Protein AF-A0AAU2ZM14-F1 (afdb_monomer_lite)

Secondary structure (DSSP, 8-state):
----B-S-SEEEE-TTS-EEEE--BSS--SEEEEESPPTTEEE-TTT-EEEE---S-EEEEEEEEEE-SS-EEEEEEEEEE-

Structure (mmCIF, N/CA/C/O backbone):
data_AF-A0AAU2ZM14-F1
#
_entry.id   AF-A0AAU2ZM14-F1
#
loop_
_atom_site.group_PDB
_atom_site.id
_atom_site.type_symbol
_atom_site.label_atom_id
_atom_site.label_alt_id
_atom_site.label_comp_id
_atom_site.label_asym_id
_atom_site.label_entity_id
_atom_site.label_seq_id
_atom_site.pdbx_PDB_ins_code
_atom_site.Cartn_x
_atom_site.Cartn_y
_atom_site.Cartn_z
_atom_site.occupancy
_atom_site.B_iso_or_equiv
_atom_site.auth_seq_id
_atom_site.auth_comp_id
_atom_site.auth_asym_id
_atom_site.auth_atom_id
_atom_site.pdbx_PDB_model_num
ATOM 1 N N . MET A 1 1 ? 9.928 2.066 -19.014 1.00 94.38 1 MET A N 1
ATOM 2 C CA . MET A 1 1 ? 9.698 3.193 -18.081 1.00 94.38 1 MET A CA 1
ATOM 3 C C . MET A 1 1 ? 9.428 2.625 -16.697 1.00 94.38 1 MET A C 1
ATOM 5 O O . MET A 1 1 ? 8.973 1.484 -16.623 1.00 94.38 1 MET A O 1
ATOM 9 N N . LEU A 1 2 ? 9.719 3.376 -15.632 1.00 97.75 2 LEU A N 1
ATOM 10 C CA . LEU A 1 2 ? 9.349 2.974 -14.269 1.00 97.75 2 LEU A CA 1
ATOM 11 C C . LEU A 1 2 ? 7.818 2.898 -14.131 1.00 97.75 2 LEU A C 1
ATOM 13 O O . LEU A 1 2 ? 7.126 3.654 -14.819 1.00 97.75 2 LEU A O 1
ATOM 17 N N . PRO A 1 3 ? 7.269 2.021 -13.276 1.00 98.62 3 PRO A N 1
ATOM 18 C CA . PRO A 1 3 ? 5.849 2.050 -12.941 1.00 98.62 3 PRO A CA 1
ATOM 19 C C . PRO A 1 3 ? 5.433 3.412 -12.382 1.00 98.62 3 PRO A C 1
ATOM 21 O O . PRO A 1 3 ? 6.178 4.021 -11.619 1.00 98.62 3 PRO A O 1
ATOM 24 N N . ALA A 1 4 ? 4.245 3.888 -12.751 1.00 98.56 4 ALA A N 1
ATOM 25 C CA . ALA A 1 4 ? 3.651 5.084 -12.152 1.00 98.56 4 ALA A CA 1
ATOM 26 C C . ALA A 1 4 ? 2.317 4.710 -11.507 1.00 98.56 4 ALA A C 1
ATOM 28 O O . ALA A 1 4 ? 1.421 4.238 -12.212 1.00 98.56 4 ALA A O 1
ATOM 29 N N . ILE A 1 5 ? 2.223 4.893 -10.186 1.00 98.69 5 ILE A N 1
ATOM 30 C CA . ILE A 1 5 ? 1.047 4.553 -9.375 1.00 98.69 5 ILE A CA 1
ATOM 31 C C . ILE A 1 5 ? -0.044 5.613 -9.574 1.00 98.69 5 ILE A C 1
ATOM 33 O O . ILE A 1 5 ? 0.158 6.788 -9.258 1.00 98.69 5 ILE A O 1
ATOM 37 N N . SER A 1 6 ? -1.205 5.187 -10.067 1.00 98.38 6 SER A N 1
ATOM 38 C CA . SER A 1 6 ? -2.350 6.032 -10.426 1.00 98.38 6 SER A CA 1
ATOM 39 C C . SER A 1 6 ? -3.559 5.893 -9.499 1.00 98.38 6 SER A C 1
ATOM 41 O O . SER A 1 6 ? -4.474 6.705 -9.607 1.00 98.38 6 SER A O 1
ATOM 43 N N . SER A 1 7 ? -3.573 4.918 -8.585 1.00 98.12 7 SER A N 1
ATOM 44 C CA . SER A 1 7 ? -4.640 4.777 -7.583 1.00 98.12 7 SER A CA 1
ATOM 45 C C . SER A 1 7 ? -4.735 6.006 -6.662 1.00 98.12 7 SER A C 1
ATOM 47 O O . SER A 1 7 ? -3.828 6.840 -6.621 1.00 98.12 7 SER A O 1
ATOM 49 N N . ALA A 1 8 ? -5.843 6.162 -5.933 1.00 98.06 8 ALA A N 1
ATOM 50 C CA . ALA A 1 8 ? -6.062 7.326 -5.066 1.00 98.06 8 ALA A CA 1
ATOM 51 C C . ALA A 1 8 ? -4.950 7.483 -4.007 1.00 98.06 8 ALA A C 1
ATOM 53 O O . ALA A 1 8 ? -4.470 6.490 -3.469 1.00 98.06 8 ALA A O 1
ATOM 54 N N . ASP A 1 9 ? -4.557 8.715 -3.685 1.00 97.88 9 ASP A N 1
ATOM 55 C CA . ASP A 1 9 ? -3.576 9.037 -2.630 1.00 97.88 9 ASP A CA 1
ATOM 56 C C . ASP A 1 9 ? -4.202 9.209 -1.244 1.00 97.88 9 ASP A C 1
ATOM 58 O O . ASP A 1 9 ? -3.492 9.449 -0.267 1.00 97.88 9 ASP A O 1
ATOM 62 N N . SER A 1 10 ? -5.520 9.059 -1.136 1.00 98.19 10 SER A N 1
ATOM 63 C CA . SER A 1 10 ? -6.223 9.004 0.136 1.00 98.19 10 SER A CA 1
ATOM 64 C C . SER A 1 10 ? -7.381 8.018 0.087 1.00 98.19 10 SER A C 1
ATOM 66 O O . SER A 1 10 ? -8.014 7.823 -0.952 1.00 98.19 10 SER A O 1
ATOM 68 N N . VAL A 1 11 ? -7.640 7.369 1.219 1.00 98.62 11 VAL A N 1
ATOM 69 C CA . VAL A 1 11 ? -8.766 6.450 1.393 1.00 98.62 11 VAL A CA 1
ATOM 70 C C . VAL A 1 11 ? -9.152 6.380 2.867 1.00 98.62 11 VAL A C 1
ATOM 72 O O . VAL A 1 11 ? -8.310 6.565 3.748 1.00 98.62 11 VAL A O 1
ATOM 75 N N . THR A 1 12 ? -10.427 6.118 3.140 1.00 98.44 12 THR A N 1
ATOM 76 C CA . THR A 1 12 ? -10.934 5.909 4.496 1.00 98.44 12 THR A CA 1
ATOM 77 C C . THR A 1 12 ? -11.304 4.444 4.729 1.00 98.44 12 THR A C 1
ATOM 79 O O . THR A 1 12 ? -11.691 3.725 3.807 1.00 98.44 12 THR A O 1
ATOM 82 N N . GLY A 1 13 ? -11.185 3.997 5.974 1.00 98.00 13 GLY A N 1
ATOM 83 C CA . GLY A 1 13 ? -11.661 2.708 6.466 1.00 98.00 13 GLY A CA 1
ATOM 84 C C . GLY A 1 13 ? -12.228 2.855 7.877 1.00 98.00 13 GLY A C 1
ATOM 85 O O . GLY A 1 13 ? -12.130 3.925 8.470 1.00 98.00 13 GLY A O 1
ATOM 86 N N . ASN A 1 14 ? -12.808 1.785 8.418 1.00 98.25 14 ASN A N 1
ATOM 87 C CA . ASN A 1 14 ? -13.275 1.751 9.807 1.00 98.25 14 ASN A CA 1
ATOM 88 C C . ASN A 1 14 ? -12.588 0.606 10.547 1.00 98.25 14 ASN A C 1
ATOM 90 O O . ASN A 1 14 ? -12.444 -0.485 9.982 1.00 98.25 14 ASN A O 1
ATOM 94 N N . ALA A 1 15 ? -12.212 0.830 11.804 1.00 98.25 15 ALA A N 1
ATOM 95 C CA . ALA A 1 15 ? -11.620 -0.212 12.632 1.00 98.25 15 ALA A CA 1
ATOM 96 C C . ALA A 1 15 ? -12.557 -1.436 12.736 1.00 98.25 15 ALA A C 1
ATOM 98 O O . ALA A 1 15 ? -13.779 -1.315 12.854 1.00 98.25 15 ALA A O 1
ATOM 99 N N . GLY A 1 16 ? -11.995 -2.641 12.623 1.00 98.00 16 GLY A N 1
ATOM 100 C CA . GLY A 1 16 ? -12.718 -3.919 12.669 1.00 98.00 16 GLY A CA 1
ATOM 101 C C . GLY A 1 16 ? -13.594 -4.241 11.445 1.00 98.00 16 GLY A C 1
ATOM 102 O O . GLY A 1 16 ? -14.133 -5.348 11.350 1.00 98.00 16 GLY A O 1
ATOM 103 N N . SER A 1 17 ? -13.729 -3.321 10.487 1.00 98.44 17 SER A N 1
ATOM 104 C CA . SER A 1 17 ? -14.500 -3.531 9.255 1.00 98.44 17 SER A CA 1
ATOM 105 C C . SER A 1 17 ? -13.619 -4.034 8.120 1.00 98.44 17 SER A C 1
ATOM 107 O O . SER A 1 17 ? -12.415 -3.798 8.114 1.00 98.44 17 SER A O 1
ATOM 109 N N . ASP A 1 18 ? -14.212 -4.741 7.154 1.00 98.44 18 ASP A N 1
ATOM 110 C CA . ASP A 1 18 ? -13.459 -5.150 5.967 1.00 98.44 18 ASP A CA 1
ATOM 111 C C . ASP A 1 18 ? -13.000 -3.926 5.177 1.00 98.44 18 ASP A C 1
ATOM 113 O O . ASP A 1 18 ? -13.773 -3.008 4.896 1.00 98.44 18 ASP A O 1
ATOM 117 N N . PHE A 1 19 ? -11.725 -3.941 4.817 1.00 98.62 19 PHE A N 1
ATOM 118 C CA . PHE A 1 19 ? -11.066 -2.930 4.017 1.00 98.62 19 PHE A CA 1
ATOM 119 C C . PHE A 1 19 ? -10.539 -3.561 2.731 1.00 98.62 19 PHE A C 1
ATOM 121 O O . PHE A 1 19 ? -10.003 -4.674 2.743 1.00 98.62 19 PHE A O 1
ATOM 128 N N . ALA A 1 20 ? -10.664 -2.829 1.626 1.00 98.38 20 ALA A N 1
ATOM 129 C CA . ALA A 1 20 ? -10.111 -3.205 0.337 1.00 98.38 20 ALA A CA 1
ATOM 130 C C . ALA A 1 20 ? -9.617 -1.962 -0.409 1.00 98.38 20 ALA A C 1
ATOM 132 O O . ALA A 1 20 ? -10.338 -0.977 -0.558 1.00 98.38 20 ALA A O 1
ATOM 133 N N . TYR A 1 21 ? -8.392 -2.035 -0.912 1.00 98.75 21 TYR A N 1
ATOM 134 C CA . TYR A 1 21 ? -7.773 -1.032 -1.771 1.00 98.75 21 TYR A CA 1
ATOM 135 C C . TYR A 1 21 ? -6.840 -1.751 -2.745 1.00 98.75 21 TYR A C 1
ATOM 137 O O . TYR A 1 21 ? -6.233 -2.749 -2.379 1.00 98.75 21 TYR A O 1
ATOM 145 N N . THR A 1 22 ? -6.698 -1.280 -3.981 1.00 98.69 22 THR A N 1
ATOM 146 C CA . THR A 1 22 ? -5.772 -1.890 -4.951 1.00 98.69 22 THR A CA 1
ATOM 147 C C . THR A 1 22 ? -4.780 -0.852 -5.451 1.00 98.69 22 THR A C 1
ATOM 149 O O . THR A 1 22 ? -5.169 0.246 -5.843 1.00 98.69 22 THR A O 1
ATOM 152 N N . ILE A 1 23 ? -3.493 -1.202 -5.432 1.00 98.75 23 ILE A N 1
ATOM 153 C CA . ILE A 1 23 ? -2.433 -0.382 -6.020 1.00 98.75 23 ILE A CA 1
ATOM 154 C C . ILE A 1 23 ? -2.523 -0.509 -7.543 1.00 98.75 23 ILE A C 1
ATOM 156 O O . ILE A 1 23 ? -2.124 -1.520 -8.118 1.00 98.75 23 ILE A O 1
ATOM 160 N N . GLU A 1 24 ? -3.023 0.530 -8.204 1.00 98.62 24 GLU A N 1
ATOM 161 C CA . GLU A 1 24 ? -3.045 0.605 -9.665 1.00 98.62 24 GLU A CA 1
ATOM 162 C C . GLU A 1 24 ? -1.796 1.322 -10.162 1.00 98.62 24 GLU A C 1
ATOM 164 O O . GLU A 1 24 ? -1.478 2.421 -9.702 1.00 98.62 24 GLU A O 1
ATOM 169 N N . ALA A 1 25 ? -1.082 0.715 -11.108 1.00 98.38 25 ALA A N 1
ATOM 170 C CA . ALA A 1 25 ? 0.098 1.322 -11.701 1.00 98.38 25 ALA A CA 1
ATOM 171 C C . ALA A 1 25 ? 0.258 0.964 -13.180 1.00 98.38 25 ALA A C 1
ATOM 173 O O . ALA A 1 25 ? -0.063 -0.136 -13.629 1.00 98.38 25 ALA A O 1
ATOM 174 N N . SER A 1 26 ? 0.806 1.910 -13.9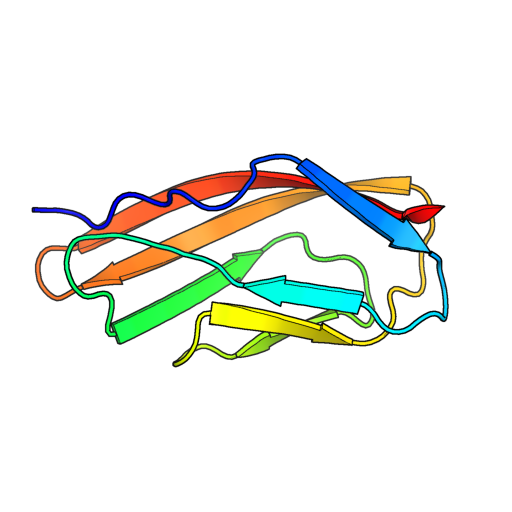34 1.00 98.38 26 SER A N 1
ATOM 175 C CA . SER A 1 26 ? 1.166 1.730 -15.342 1.00 98.38 26 SER A CA 1
ATOM 176 C C . SER A 1 26 ? 2.484 0.960 -15.513 1.00 98.38 26 SER A C 1
ATOM 178 O O . SER A 1 26 ? 3.199 0.674 -14.553 1.00 98.38 26 SER A O 1
ATOM 180 N N . ASN A 1 27 ? 2.844 0.664 -16.766 1.00 98.06 27 ASN A N 1
ATOM 181 C CA . ASN A 1 27 ? 4.122 0.047 -17.149 1.00 98.06 27 ASN A CA 1
ATOM 182 C C . ASN A 1 27 ? 4.350 -1.375 -16.601 1.00 98.06 27 ASN A C 1
ATOM 184 O O . ASN A 1 27 ? 5.495 -1.756 -16.363 1.00 98.06 27 ASN A O 1
ATOM 188 N N . HIS A 1 28 ? 3.278 -2.166 -16.480 1.00 97.94 28 HIS A N 1
ATOM 189 C CA . HIS A 1 28 ? 3.304 -3.618 -16.232 1.00 97.94 28 HIS A CA 1
ATOM 190 C C . HIS A 1 28 ? 4.165 -4.042 -15.024 1.00 97.94 28 HIS A C 1
ATOM 192 O O . HIS A 1 28 ? 5.167 -4.747 -15.193 1.00 97.94 28 HIS A O 1
ATOM 198 N N . PRO A 1 29 ? 3.822 -3.604 -13.802 1.00 98.25 29 PRO A N 1
ATOM 199 C CA . PRO A 1 29 ? 4.466 -4.118 -12.601 1.00 98.25 29 PRO A CA 1
ATOM 200 C C . PRO A 1 29 ? 4.182 -5.617 -12.416 1.00 98.25 29 PRO A C 1
ATOM 202 O O . PRO A 1 29 ? 3.089 -6.092 -12.714 1.00 98.25 29 PRO A O 1
ATOM 205 N N . TYR A 1 30 ? 5.164 -6.353 -11.895 1.00 98.38 30 TYR A N 1
ATOM 206 C CA . TYR A 1 30 ? 5.013 -7.757 -11.486 1.00 98.38 30 TYR A CA 1
ATOM 207 C C . TYR A 1 30 ? 5.070 -7.939 -9.964 1.00 98.38 30 TYR A C 1
ATOM 209 O O . TYR A 1 30 ? 4.833 -9.040 -9.466 1.00 98.38 30 TYR A O 1
ATOM 217 N N . ALA A 1 31 ? 5.432 -6.889 -9.223 1.00 98.69 31 ALA A N 1
ATOM 218 C CA . ALA A 1 31 ? 5.517 -6.915 -7.772 1.00 98.69 31 ALA A CA 1
ATOM 219 C C . ALA A 1 31 ? 5.016 -5.604 -7.167 1.00 98.69 31 ALA A C 1
ATOM 221 O O . ALA A 1 31 ? 5.269 -4.520 -7.698 1.00 98.69 31 ALA A O 1
ATOM 222 N N . PHE A 1 32 ? 4.348 -5.730 -6.027 1.00 98.88 32 PHE A N 1
ATOM 223 C CA . PHE A 1 32 ? 3.793 -4.636 -5.248 1.00 98.88 32 PHE A CA 1
ATOM 224 C C . PHE A 1 32 ? 4.194 -4.758 -3.780 1.00 98.88 32 PHE A C 1
ATOM 226 O O . PHE A 1 32 ? 4.346 -5.863 -3.248 1.00 98.88 32 PHE A O 1
ATOM 233 N N . ALA A 1 33 ? 4.332 -3.617 -3.115 1.00 98.81 33 ALA A N 1
ATOM 234 C CA . ALA A 1 33 ? 4.541 -3.546 -1.677 1.00 98.81 33 ALA A CA 1
ATOM 235 C C . ALA A 1 33 ? 3.830 -2.327 -1.079 1.00 98.81 33 ALA A C 1
ATOM 237 O O . ALA A 1 33 ? 3.536 -1.357 -1.777 1.00 98.81 33 ALA A O 1
ATOM 238 N N . ALA A 1 34 ? 3.565 -2.409 0.220 1.00 98.75 34 ALA A N 1
ATOM 239 C CA . ALA A 1 34 ? 3.005 -1.342 1.029 1.00 98.75 34 ALA A CA 1
ATOM 240 C C . ALA A 1 34 ? 3.660 -1.405 2.414 1.00 98.75 34 ALA A C 1
ATOM 242 O O . ALA A 1 34 ? 3.647 -2.463 3.049 1.00 98.75 34 ALA A O 1
ATOM 243 N N . THR A 1 35 ? 4.256 -0.306 2.864 1.00 98.69 35 THR A N 1
ATOM 244 C CA . THR A 1 35 ? 4.870 -0.176 4.196 1.00 98.69 35 THR A CA 1
ATOM 245 C C . THR A 1 35 ? 4.135 0.898 4.997 1.00 98.69 35 THR A C 1
ATOM 247 O O . THR A 1 35 ? 3.615 1.855 4.429 1.00 98.69 35 THR A O 1
ATOM 250 N N . GLY A 1 36 ? 4.036 0.723 6.318 1.00 98.00 36 GLY A N 1
ATOM 251 C CA . GLY A 1 36 ? 3.257 1.626 7.180 1.00 98.00 36 GLY A CA 1
ATOM 252 C C . GLY A 1 36 ? 1.745 1.371 7.174 1.00 98.00 36 GLY A C 1
ATOM 253 O O . GLY A 1 36 ? 0.979 2.246 7.571 1.00 98.00 36 GLY A O 1
ATOM 254 N N . LEU A 1 37 ? 1.308 0.191 6.716 1.00 98.19 37 LEU A N 1
ATOM 255 C CA . LEU A 1 37 ? -0.082 -0.242 6.858 1.00 98.19 37 LEU A CA 1
ATOM 256 C C . LEU A 1 37 ? -0.475 -0.326 8.347 1.00 98.19 37 LEU A C 1
ATOM 258 O O . LEU A 1 37 ? 0.331 -0.825 9.132 1.00 98.19 37 LEU A O 1
ATOM 262 N N . PRO A 1 38 ? -1.698 0.097 8.723 1.00 97.94 38 PRO A N 1
ATOM 263 C CA . PRO A 1 38 ? -2.295 -0.249 10.007 1.00 97.94 38 PRO A CA 1
ATOM 264 C C . PRO A 1 38 ? -2.287 -1.756 10.257 1.00 97.94 38 PRO A C 1
ATOM 266 O O . PRO A 1 38 ? -2.448 -2.554 9.324 1.00 97.94 38 PRO A O 1
ATOM 269 N N . ASP A 1 39 ? -2.185 -2.131 11.529 1.00 98.00 39 ASP A N 1
ATOM 270 C CA . ASP A 1 39 ? -2.298 -3.518 11.961 1.00 98.00 39 ASP A CA 1
ATOM 271 C C . ASP A 1 39 ? -3.611 -4.142 11.465 1.00 98.00 39 ASP A C 1
ATOM 273 O O . ASP A 1 39 ? -4.668 -3.509 11.442 1.00 98.00 39 ASP A O 1
ATOM 277 N N . GLY A 1 40 ? -3.529 -5.396 11.011 1.00 97.94 40 GLY A N 1
ATOM 278 C CA . GLY A 1 40 ? -4.656 -6.134 10.432 1.00 97.94 40 GLY A CA 1
ATOM 279 C C . GLY A 1 40 ? -4.860 -5.942 8.923 1.00 97.94 40 GLY A C 1
ATOM 280 O O . GLY A 1 40 ? -5.703 -6.629 8.340 1.00 97.94 40 GLY A O 1
ATOM 281 N N . LEU A 1 41 ? -4.068 -5.083 8.268 1.00 98.62 41 LEU A N 1
ATOM 282 C CA . LEU A 1 41 ? -4.013 -4.973 6.808 1.00 98.62 41 LEU A CA 1
ATOM 283 C C . LEU A 1 41 ? -2.766 -5.642 6.227 1.00 98.62 41 LEU A C 1
ATOM 285 O O . LEU A 1 41 ? -1.680 -5.617 6.801 1.00 98.62 41 LEU A O 1
ATOM 289 N N . THR A 1 42 ? -2.914 -6.221 5.037 1.00 98.69 42 THR A N 1
ATOM 290 C CA . THR A 1 42 ? -1.808 -6.845 4.297 1.00 98.69 42 THR A CA 1
ATOM 291 C C . THR A 1 42 ? -1.902 -6.527 2.813 1.00 98.69 42 THR A C 1
ATOM 293 O O . THR A 1 42 ? -2.994 -6.291 2.302 1.00 98.69 42 THR A O 1
ATOM 296 N N . VAL A 1 43 ? -0.762 -6.544 2.115 1.00 98.81 43 VAL A N 1
ATOM 297 C CA . VAL A 1 43 ? -0.692 -6.409 0.655 1.00 98.81 43 VAL A CA 1
ATOM 298 C C . VAL A 1 43 ? -0.390 -7.752 -0.002 1.00 98.81 43 VAL A C 1
ATOM 300 O O . VAL A 1 43 ? 0.556 -8.457 0.359 1.00 98.81 43 VAL A O 1
ATOM 303 N N . ASN A 1 44 ? -1.164 -8.091 -1.023 1.00 98.69 44 ASN A N 1
ATOM 304 C CA . ASN A 1 44 ? -0.850 -9.173 -1.930 1.00 98.69 44 ASN A CA 1
ATOM 305 C C . ASN A 1 44 ? 0.207 -8.696 -2.939 1.00 98.69 44 ASN A C 1
ATOM 307 O O . ASN A 1 44 ? -0.057 -7.858 -3.802 1.00 98.69 44 ASN A O 1
ATOM 311 N N . LYS A 1 45 ? 1.414 -9.260 -2.842 1.00 98.44 45 LYS A N 1
ATOM 312 C CA . LYS A 1 45 ? 2.584 -8.808 -3.609 1.00 98.44 45 LYS A CA 1
ATOM 313 C C . LYS A 1 45 ? 2.460 -8.977 -5.123 1.00 98.44 45 LYS A C 1
ATOM 315 O O . LYS A 1 45 ? 3.178 -8.289 -5.835 1.00 98.44 45 LYS A O 1
ATOM 320 N N . SER A 1 46 ? 1.609 -9.872 -5.626 1.00 98.06 46 SER A N 1
ATOM 321 C CA . SER A 1 46 ? 1.460 -10.091 -7.073 1.00 98.06 46 SER A CA 1
ATOM 322 C C . SER A 1 46 ? 0.334 -9.269 -7.693 1.00 98.06 46 SER A C 1
ATOM 324 O O . SER A 1 46 ? 0.399 -8.954 -8.876 1.00 98.06 46 SER A O 1
ATOM 326 N N . THR A 1 47 ? -0.687 -8.910 -6.912 1.00 98.12 47 THR A N 1
ATOM 327 C CA . THR A 1 47 ? -1.883 -8.209 -7.418 1.00 98.12 47 THR A CA 1
ATOM 328 C C . THR A 1 47 ? -1.989 -6.760 -6.956 1.00 98.12 47 THR A C 1
ATOM 330 O O . THR A 1 47 ? -2.784 -6.011 -7.510 1.00 98.12 47 THR A O 1
ATOM 333 N N . GLY A 1 48 ? -1.230 -6.358 -5.932 1.00 98.44 48 GLY A N 1
ATOM 334 C CA . GLY A 1 48 ? -1.334 -5.025 -5.336 1.00 98.44 48 GLY A CA 1
ATOM 335 C C . GLY A 1 48 ? -2.587 -4.825 -4.480 1.00 98.44 48 GLY A C 1
ATOM 336 O O . GLY A 1 48 ? -2.821 -3.712 -4.013 1.00 98.44 48 GLY A O 1
ATOM 337 N N . ALA A 1 49 ? -3.388 -5.872 -4.255 1.00 98.75 49 ALA A N 1
ATOM 338 C CA . ALA A 1 49 ? -4.559 -5.806 -3.391 1.00 98.75 49 ALA A CA 1
ATOM 339 C C . ALA A 1 49 ? -4.133 -5.672 -1.922 1.00 98.75 49 ALA A C 1
ATOM 341 O O . ALA A 1 49 ? -3.443 -6.538 -1.385 1.00 98.75 49 ALA A O 1
ATOM 342 N N . ILE A 1 50 ? -4.553 -4.589 -1.281 1.00 98.81 50 ILE A N 1
ATOM 343 C CA . ILE A 1 50 ? -4.453 -4.340 0.153 1.00 98.81 50 ILE A CA 1
ATOM 344 C C . ILE A 1 50 ? -5.804 -4.686 0.769 1.00 98.81 50 ILE A C 1
ATOM 346 O O . ILE A 1 50 ? -6.826 -4.110 0.397 1.00 98.81 50 ILE A O 1
ATOM 350 N N . SER A 1 51 ? -5.815 -5.629 1.704 1.00 98.81 51 SER A N 1
ATOM 351 C CA . SER A 1 51 ? -7.053 -6.117 2.314 1.00 98.81 51 SER A CA 1
ATOM 352 C C . SER A 1 51 ? -6.864 -6.536 3.763 1.00 98.81 51 SER A C 1
ATOM 354 O O . SER A 1 51 ? -5.748 -6.859 4.183 1.00 98.81 51 SER A O 1
ATOM 356 N N . GLY A 1 52 ? -7.968 -6.574 4.503 1.00 98.56 52 GLY A N 1
ATOM 357 C CA . GLY A 1 52 ? -8.014 -7.044 5.882 1.00 98.56 52 GLY A CA 1
ATOM 358 C C . GLY A 1 52 ? -9.006 -6.245 6.714 1.00 98.56 52 GLY A C 1
ATOM 359 O O . GLY A 1 52 ? -9.938 -5.655 6.171 1.00 98.56 52 GLY A O 1
ATOM 360 N N . LYS A 1 53 ? -8.787 -6.223 8.028 1.00 98.56 53 LYS A N 1
ATOM 361 C CA . LYS A 1 53 ? -9.574 -5.435 8.979 1.00 98.56 53 LYS A CA 1
ATOM 362 C C . LYS A 1 53 ? -8.604 -4.612 9.823 1.00 98.56 53 LYS A C 1
ATOM 364 O O . LYS A 1 53 ? -7.898 -5.219 10.627 1.00 98.56 53 LYS A O 1
ATOM 369 N N . PRO A 1 54 ? -8.523 -3.283 9.640 1.00 98.06 54 PRO A N 1
ATOM 370 C CA . PRO A 1 54 ? -7.606 -2.472 10.426 1.00 98.06 54 PRO A CA 1
ATOM 371 C C . PRO A 1 54 ? -8.038 -2.501 11.896 1.00 98.06 54 PRO A C 1
ATOM 373 O O . PRO A 1 54 ? -9.237 -2.464 12.178 1.00 98.06 54 PRO A O 1
ATOM 376 N N . THR A 1 55 ? -7.100 -2.594 12.833 1.00 96.06 55 THR A N 1
ATOM 377 C CA . THR A 1 55 ? -7.423 -2.621 14.273 1.00 96.06 55 THR A CA 1
ATOM 378 C C . THR A 1 55 ? -7.356 -1.249 14.923 1.00 96.06 55 THR A C 1
ATOM 380 O O . THR A 1 55 ? -8.114 -0.980 15.853 1.00 96.06 55 THR A O 1
ATOM 383 N N . ASP A 1 56 ? -6.493 -0.379 14.403 1.00 91.56 56 ASP A N 1
ATOM 384 C CA . ASP A 1 56 ? -6.167 0.896 15.030 1.00 91.56 56 ASP A CA 1
ATOM 385 C C . ASP A 1 56 ? -6.799 2.055 14.264 1.00 91.56 56 ASP A C 1
ATOM 387 O O . ASP A 1 56 ? -6.698 2.148 13.039 1.00 91.56 56 ASP A O 1
ATOM 391 N N . THR A 1 57 ? -7.435 2.962 15.001 1.00 97.06 57 THR A N 1
ATOM 392 C CA . THR A 1 57 ? -7.971 4.218 14.468 1.00 97.06 57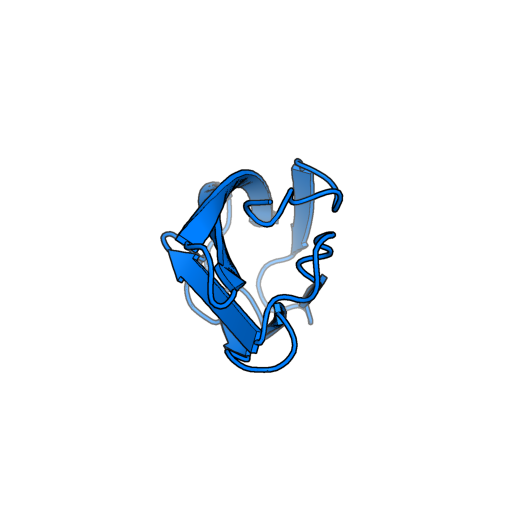 THR A CA 1
ATOM 393 C C . THR A 1 57 ? -6.867 5.261 14.327 1.00 97.06 57 THR A C 1
ATOM 395 O O . THR A 1 57 ? -5.971 5.340 15.170 1.00 97.06 57 THR A O 1
ATOM 398 N N . GLY A 1 58 ? -6.978 6.137 13.335 1.00 97.56 58 GLY A N 1
ATOM 399 C CA . GLY A 1 58 ? -6.051 7.240 13.112 1.00 97.56 58 GLY A CA 1
ATOM 400 C C . GLY A 1 58 ? -5.658 7.388 11.650 1.00 97.56 58 GLY A C 1
ATOM 401 O O . GLY A 1 58 ? -6.232 6.764 10.761 1.00 97.56 58 GLY A O 1
ATOM 402 N N . THR A 1 59 ? -4.667 8.239 11.401 1.00 98.44 59 THR A N 1
ATOM 403 C CA . THR A 1 59 ? -4.138 8.478 10.055 1.00 98.44 59 THR A CA 1
ATOM 404 C C . THR A 1 59 ? -2.786 7.798 9.897 1.00 98.44 59 THR A C 1
ATOM 406 O O . THR A 1 59 ? -1.855 8.083 10.650 1.00 98.44 59 THR A O 1
ATOM 409 N N . SER A 1 60 ? -2.658 6.962 8.871 1.00 98.12 60 SER A N 1
ATOM 410 C CA . SER A 1 60 ? -1.420 6.286 8.488 1.00 98.12 60 SER A CA 1
ATOM 411 C C . SER A 1 60 ? -0.920 6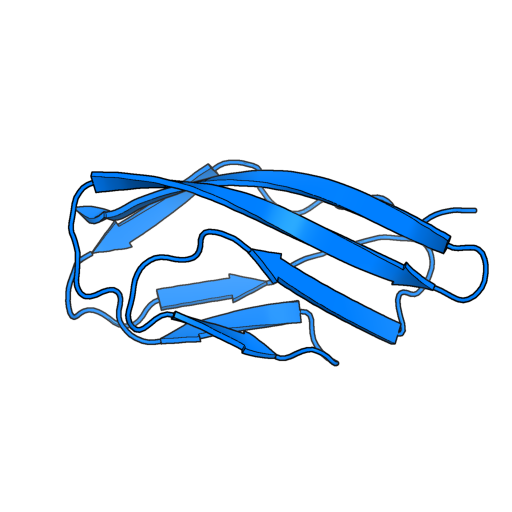.801 7.142 1.00 98.12 60 SER A C 1
ATOM 413 O O . SER A 1 60 ? -1.673 6.896 6.172 1.00 98.12 60 SER A O 1
ATOM 415 N N . SER A 1 61 ? 0.376 7.106 7.079 1.00 98.50 61 SER A N 1
ATOM 416 C CA . SER A 1 61 ? 1.086 7.391 5.831 1.00 98.50 61 SER A CA 1
ATOM 417 C C . SER A 1 61 ? 1.693 6.092 5.307 1.00 98.50 61 SER A C 1
ATOM 419 O O . SER A 1 61 ? 2.732 5.654 5.799 1.00 98.50 61 SER A O 1
ATOM 421 N N . VAL A 1 62 ? 1.042 5.484 4.319 1.00 98.69 62 VAL A N 1
ATOM 422 C CA . VAL A 1 62 ? 1.449 4.210 3.720 1.00 98.69 62 VAL A CA 1
ATOM 423 C C . VAL A 1 62 ? 2.291 4.484 2.476 1.00 98.69 62 VAL A C 1
ATOM 425 O O . VAL A 1 62 ? 1.829 5.146 1.549 1.00 98.69 62 VAL A O 1
ATOM 428 N N . GLU A 1 63 ? 3.515 3.969 2.410 1.00 98.88 63 GLU A N 1
ATOM 429 C CA . GLU A 1 63 ? 4.327 4.039 1.191 1.00 98.88 63 GLU A CA 1
ATOM 430 C C . GLU A 1 63 ? 3.996 2.847 0.288 1.00 98.88 63 GLU A C 1
ATOM 432 O O . GLU A 1 63 ? 4.241 1.689 0.630 1.00 98.88 63 GLU A O 1
ATOM 437 N N . LEU A 1 64 ? 3.424 3.136 -0.879 1.00 98.88 64 LEU A N 1
ATOM 438 C CA . LEU A 1 64 ? 3.116 2.162 -1.918 1.00 98.88 64 LEU A CA 1
ATOM 439 C C . LEU A 1 64 ? 4.294 2.040 -2.881 1.00 98.88 64 LEU A C 1
ATOM 441 O O . LEU A 1 64 ? 4.922 3.035 -3.246 1.00 98.88 64 LEU A O 1
ATOM 445 N N . SER A 1 65 ? 4.550 0.824 -3.349 1.00 98.75 65 SER A N 1
ATOM 446 C CA . SER A 1 65 ? 5.570 0.529 -4.354 1.00 98.75 65 SER A CA 1
ATOM 447 C C . SER A 1 65 ? 5.027 -0.413 -5.421 1.00 98.75 65 SER A C 1
ATOM 449 O O . SER A 1 65 ? 4.336 -1.382 -5.106 1.00 98.75 65 SER A O 1
ATOM 451 N N . ALA A 1 66 ? 5.392 -0.155 -6.675 1.00 98.81 66 ALA A N 1
ATOM 452 C CA . ALA A 1 66 ? 5.140 -1.027 -7.815 1.00 98.81 66 ALA A CA 1
ATOM 453 C C . ALA A 1 66 ? 6.442 -1.212 -8.606 1.00 98.81 66 ALA A C 1
ATOM 455 O O . ALA A 1 66 ? 7.112 -0.234 -8.943 1.00 98.81 66 ALA A O 1
ATOM 456 N N . THR A 1 67 ? 6.799 -2.457 -8.912 1.00 98.88 67 THR A N 1
ATOM 457 C CA . THR A 1 67 ? 8.094 -2.817 -9.506 1.00 98.88 67 THR A CA 1
ATOM 458 C C . THR A 1 67 ? 7.910 -3.562 -10.820 1.00 98.88 67 THR A C 1
ATOM 460 O O . THR A 1 67 ? 7.132 -4.513 -10.907 1.00 98.88 67 THR A O 1
ATOM 463 N N . ASN A 1 68 ? 8.663 -3.150 -11.840 1.00 98.56 68 ASN A N 1
ATOM 464 C CA . ASN A 1 68 ? 8.831 -3.872 -13.100 1.00 98.56 68 ASN A CA 1
ATOM 465 C C . ASN A 1 68 ? 10.326 -4.135 -13.377 1.00 98.56 68 ASN A C 1
ATOM 467 O O . ASN A 1 68 ? 1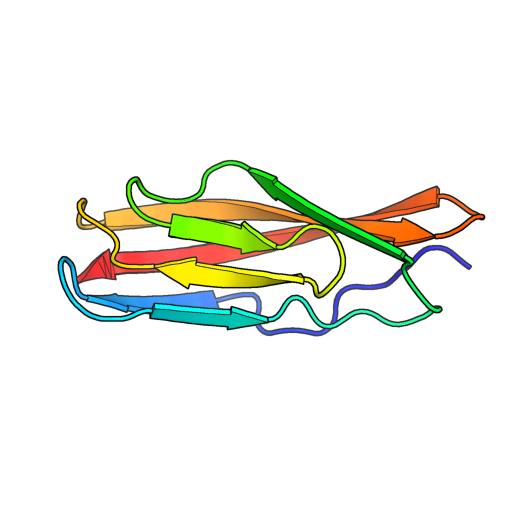1.183 -3.895 -12.531 1.00 98.56 68 ASN A O 1
ATOM 471 N N . ALA A 1 69 ? 10.660 -4.636 -14.571 1.00 98.44 69 ALA A N 1
ATOM 472 C CA . ALA A 1 69 ? 12.043 -4.968 -14.937 1.00 98.44 69 ALA A CA 1
ATOM 473 C C . ALA A 1 69 ? 12.983 -3.748 -15.029 1.00 98.44 69 ALA A C 1
ATOM 475 O O . ALA A 1 69 ? 14.198 -3.913 -15.001 1.00 98.44 69 ALA A O 1
ATOM 476 N N . VAL A 1 70 ? 12.434 -2.537 -15.162 1.00 98.44 70 VAL A N 1
ATOM 477 C CA . VAL A 1 70 ? 13.204 -1.285 -15.234 1.00 98.44 70 VAL A CA 1
ATOM 478 C C . VAL A 1 70 ? 13.495 -0.741 -13.836 1.00 98.44 70 VAL A C 1
ATOM 480 O O . VAL A 1 70 ? 14.545 -0.144 -13.624 1.00 98.44 70 VAL A O 1
ATOM 483 N N . GLY A 1 71 ? 12.578 -0.931 -12.886 1.00 98.44 71 GLY A N 1
ATOM 484 C CA . GLY A 1 71 ? 12.756 -0.513 -11.500 1.00 98.44 71 GLY A CA 1
ATOM 485 C C . GLY A 1 71 ? 11.436 -0.335 -10.757 1.00 98.44 71 GLY A C 1
ATOM 486 O O . GLY A 1 71 ? 10.401 -0.876 -11.154 1.00 98.44 71 GLY A O 1
ATOM 487 N N . THR A 1 72 ? 11.485 0.447 -9.679 1.00 98.75 72 THR A N 1
ATOM 488 C CA . THR A 1 72 ? 10.363 0.664 -8.757 1.00 98.75 72 THR A CA 1
ATOM 489 C C . THR A 1 72 ? 9.867 2.103 -8.827 1.00 98.75 72 THR A C 1
ATOM 491 O O . THR A 1 72 ? 10.659 3.038 -8.730 1.00 98.75 72 THR A O 1
ATOM 494 N N . GLY A 1 73 ? 8.555 2.270 -8.981 1.00 98.62 73 GLY A N 1
ATOM 495 C CA . GLY A 1 73 ? 7.863 3.530 -8.725 1.00 98.62 73 GLY A CA 1
ATOM 496 C C . GLY A 1 73 ? 7.207 3.507 -7.350 1.00 98.62 73 GLY A C 1
ATOM 497 O O . GLY A 1 73 ? 6.703 2.462 -6.932 1.00 98.62 73 GLY A O 1
ATOM 498 N N . THR A 1 74 ? 7.202 4.647 -6.664 1.00 98.69 74 THR A N 1
ATOM 499 C CA . THR A 1 74 ? 6.622 4.793 -5.323 1.00 98.69 74 THR A CA 1
ATOM 500 C C . THR A 1 74 ? 5.609 5.931 -5.266 1.00 98.69 74 THR A C 1
ATOM 502 O O . THR A 1 74 ? 5.648 6.860 -6.078 1.00 98.69 74 THR A O 1
ATOM 505 N N . ARG A 1 75 ? 4.668 5.845 -4.321 1.00 98.62 75 ARG A N 1
ATOM 506 C CA . ARG A 1 75 ? 3.707 6.911 -4.007 1.00 98.62 75 ARG A CA 1
ATOM 507 C C . ARG A 1 75 ? 3.181 6.741 -2.585 1.00 98.62 75 ARG A C 1
ATOM 509 O O . ARG A 1 75 ? 3.021 5.617 -2.123 1.00 98.62 75 ARG A O 1
ATOM 516 N N . THR A 1 76 ? 2.880 7.842 -1.907 1.00 98.75 76 THR A N 1
ATOM 517 C CA . THR A 1 76 ? 2.288 7.808 -0.563 1.00 98.75 76 THR A CA 1
ATOM 518 C C . THR A 1 76 ? 0.762 7.777 -0.634 1.00 98.75 76 THR A C 1
ATOM 520 O O . THR A 1 76 ? 0.160 8.549 -1.379 1.00 98.75 76 THR A O 1
ATOM 523 N N . LEU A 1 77 ? 0.151 6.906 0.168 1.00 98.75 77 LEU A N 1
ATOM 524 C CA . LEU A 1 77 ? -1.281 6.823 0.441 1.00 98.75 77 LEU A CA 1
ATOM 525 C C . LEU A 1 77 ? -1.555 7.301 1.872 1.00 98.75 77 LEU A C 1
ATOM 527 O O . LEU A 1 77 ? -0.992 6.777 2.830 1.00 98.75 77 LEU A O 1
ATOM 531 N N . THR A 1 78 ? -2.465 8.257 2.018 1.00 98.81 78 THR A N 1
ATOM 532 C CA . THR A 1 78 ? -3.034 8.659 3.307 1.00 98.81 78 THR A CA 1
ATOM 533 C C . THR A 1 78 ? -4.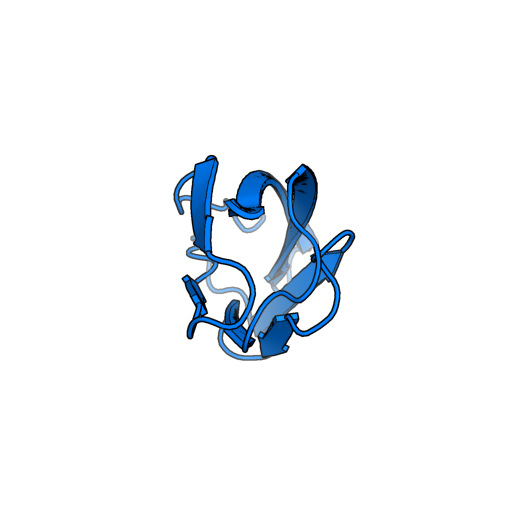236 7.771 3.622 1.00 98.81 78 THR A C 1
ATOM 535 O O . THR A 1 78 ? -5.303 7.935 3.031 1.00 98.81 78 THR A O 1
ATOM 538 N N . LEU A 1 79 ? -4.082 6.831 4.549 1.00 98.44 79 LEU A N 1
ATOM 539 C CA . LEU A 1 79 ? -5.175 5.981 5.018 1.00 98.44 79 LEU A CA 1
ATOM 540 C C . LEU A 1 79 ? -5.708 6.517 6.347 1.00 98.44 79 LEU A C 1
ATOM 542 O O . LEU A 1 79 ? -4.969 6.580 7.324 1.00 98.44 79 LEU A O 1
ATOM 546 N N . VAL A 1 80 ? -6.986 6.888 6.384 1.00 98.62 80 VAL A N 1
ATOM 547 C CA . VAL A 1 80 ? -7.668 7.319 7.611 1.00 98.62 80 VAL A CA 1
ATOM 548 C C . VAL A 1 80 ? -8.595 6.207 8.088 1.00 98.62 80 VAL A C 1
ATOM 550 O O . VAL A 1 80 ? -9.525 5.830 7.379 1.00 98.62 80 VAL A O 1
ATOM 553 N N . VAL A 1 81 ? -8.359 5.694 9.290 1.00 98.50 81 VAL A N 1
ATOM 554 C CA . VAL A 1 81 ? -9.212 4.702 9.949 1.00 98.50 81 VAL A CA 1
ATOM 555 C C . VAL A 1 81 ? -10.024 5.390 11.043 1.00 98.50 81 VAL A C 1
ATOM 557 O O . VAL A 1 81 ? -9.449 5.975 11.963 1.00 98.50 81 VAL A O 1
ATOM 560 N N . GLY A 1 82 ? -11.350 5.343 10.909 1.00 96.19 82 GLY A N 1
ATOM 561 C CA . GLY A 1 82 ? -12.319 5.841 11.891 1.00 96.19 82 GLY A CA 1
ATOM 562 C C . GLY A 1 82 ? -12.826 4.779 12.854 1.00 96.19 82 GLY A C 1
ATOM 563 O O . GLY A 1 82 ? -12.662 3.569 12.562 1.00 96.19 82 GLY A O 1
#

pLDDT: mean 98.25, std 0.99, ran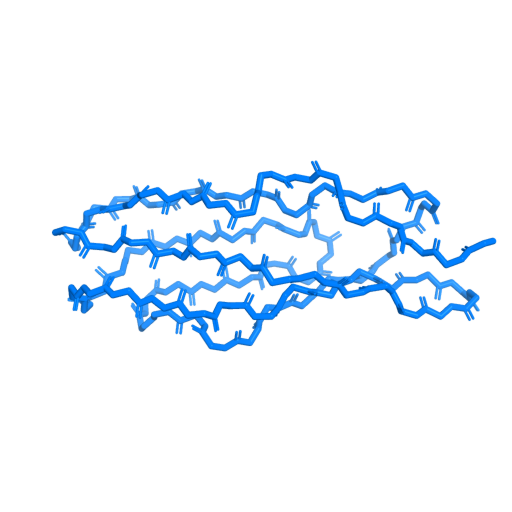ge [91.56, 98.88]

Foldseek 3Di:
DAKDWDFDQEDEAEAQDKDKDAGDIPDDFQFKDKPFDAPQWDADGRGRIIIGGHHDFAWTWIWIWTADPVGIDIDTHIYGYD

Radius of gyration: 12.34 Å; chains: 1; bounding box: 28×19×33 Å

Sequence (82 aa):
MLPAISSADSVTGNAGSDFAYTIEASNHPYAFAATGLPDGLTVNKSTGAISGKPTDTGTSSVELSATNAVGTGTRTLTLVVG